Protein AF-A0A842W6W2-F1 (afdb_monomer_lite)

Radius of gyration: 17.32 Å; chains: 1; bounding box: 42×36×48 Å

Sequence (160 aa):
MKKSTEKKIIKWIIISSFIFFFSWGLYTILTKNYEIIFDKFFTAALILTVLFLYKKINLNIPITIFSLFTLTLHHLKLYGNFYFGIPFDRIMHFTAGFTLVLIFYQFLYHSERKKNPSKWKISFLSILIAAGAASMIEIVEFAGYSFLGHGEGILFYGTG

pLDDT: mean 88.52, std 12.58, range [44.44, 98.12]

Foldseek 3Di:
DVLVVQVVVLLVLLVVLLCVLVVVLVVCVVVVVVLCNLVSVVVSVVSVVCSVCCVLLVDGPVLSVLVVVLSVLLVVPQAPDDDPNHGSVVVSLVSQLVSQLVSQLSNVCVVCVVVVDDSVVSSVVSSVVSVVVSVVVVVQQVVQCVVVVDQQGPRSSGHD

Secondary structure (DSSP, 8-state):
-HHHHHHHHHHHHHHHHHHHHHHHHHHHHHTT-GGGHHHHHHHHHHHHHHHHHHHHHT--HHHHHHHHHHHHHHHT--TT-EETTEEHHHHHHHHHHHHHHHHHHHHHHHHTGGG---HHHHHHHHHHHHHHHHHHHHHHHHHHHHHH-STTTTTT----

Structure (mmCIF, N/CA/C/O backbone):
data_AF-A0A842W6W2-F1
#
_entry.id   AF-A0A842W6W2-F1
#
loop_
_atom_site.group_PDB
_atom_site.id
_atom_site.type_symbol
_atom_site.label_atom_id
_atom_site.label_alt_id
_atom_site.label_comp_id
_atom_site.label_asym_id
_atom_site.label_entity_id
_atom_site.label_seq_id
_atom_site.pdbx_PDB_ins_code
_atom_site.Cartn_x
_atom_site.Cartn_y
_atom_site.Cartn_z
_atom_site.occupancy
_atom_site.B_iso_or_equiv
_atom_site.auth_seq_id
_atom_site.auth_comp_id
_atom_site.auth_asym_id
_atom_site.auth_atom_id
_atom_site.pdbx_PDB_model_num
ATOM 1 N N . MET A 1 1 ? -16.086 15.837 18.224 1.00 55.91 1 MET A N 1
ATOM 2 C CA . MET A 1 1 ? -15.532 16.679 17.134 1.00 55.91 1 MET A CA 1
ATOM 3 C C . MET A 1 1 ? -14.276 16.115 16.461 1.00 55.91 1 MET A C 1
ATOM 5 O O . MET A 1 1 ? -14.309 15.986 15.250 1.00 55.91 1 MET A O 1
ATOM 9 N N . LYS A 1 2 ? -13.204 15.707 17.167 1.00 68.31 2 LYS A N 1
ATOM 10 C CA . LYS A 1 2 ? -11.918 15.308 16.532 1.00 68.31 2 LYS A CA 1
ATOM 11 C C . LYS A 1 2 ? -12.008 14.226 15.428 1.00 68.31 2 LYS A C 1
ATOM 13 O O . LYS A 1 2 ? -11.388 14.374 14.382 1.00 68.31 2 LYS A O 1
ATOM 18 N N . LYS A 1 3 ? -12.839 13.189 15.608 1.00 77.88 3 LYS A N 1
ATOM 19 C CA . LYS A 1 3 ? -12.967 12.078 14.638 1.00 77.88 3 LYS A CA 1
ATOM 20 C C . LYS A 1 3 ? -13.560 12.473 13.281 1.00 77.88 3 LYS A C 1
ATOM 22 O O . LYS A 1 3 ? -13.212 11.856 12.279 1.00 77.88 3 LYS A O 1
ATOM 27 N N . SER A 1 4 ? -14.469 13.451 13.222 1.00 86.00 4 SER A N 1
ATOM 28 C CA . SER A 1 4 ? -15.069 13.848 11.938 1.00 86.00 4 SER A CA 1
ATOM 29 C C . SER A 1 4 ? -14.079 14.646 11.093 1.00 86.00 4 SER A C 1
ATOM 31 O O . SER A 1 4 ? -13.994 14.417 9.889 1.00 86.00 4 SER A O 1
ATOM 33 N N . THR A 1 5 ? -13.289 15.519 11.724 1.00 92.62 5 THR A N 1
ATOM 34 C CA . THR A 1 5 ? -12.191 16.246 11.077 1.00 92.62 5 THR A CA 1
ATOM 35 C C . THR A 1 5 ? -11.123 15.285 10.564 1.00 92.62 5 THR A C 1
ATOM 37 O O . THR A 1 5 ? -10.750 15.367 9.399 1.00 92.62 5 THR A O 1
ATOM 40 N N . GLU A 1 6 ? -10.707 14.310 11.376 1.00 93.19 6 GLU A N 1
ATOM 41 C CA . GLU A 1 6 ? -9.718 13.302 10.976 1.00 93.19 6 GLU A CA 1
ATOM 42 C C . GLU A 1 6 ? -10.161 12.516 9.732 1.00 93.19 6 GLU A C 1
ATOM 44 O O . GLU A 1 6 ? -9.420 12.420 8.755 1.00 93.19 6 GLU A O 1
ATOM 49 N N . LYS A 1 7 ? -11.410 12.027 9.701 1.00 93.94 7 LYS A N 1
ATOM 50 C CA . LYS A 1 7 ? -11.929 11.302 8.527 1.00 93.94 7 LYS A CA 1
ATOM 51 C C . LYS A 1 7 ? -12.020 12.174 7.274 1.00 93.94 7 LYS A C 1
ATOM 53 O O . LYS A 1 7 ? -11.893 11.641 6.173 1.00 93.94 7 LYS A O 1
ATOM 58 N N . LYS A 1 8 ? -12.256 13.484 7.418 1.00 95.69 8 LYS A N 1
ATOM 59 C CA . LYS A 1 8 ? -12.212 14.427 6.289 1.00 95.69 8 LYS A CA 1
ATOM 60 C C . LYS A 1 8 ? -10.785 14.587 5.769 1.00 95.69 8 LYS A C 1
ATOM 62 O O . LYS A 1 8 ? -10.599 14.507 4.562 1.00 95.69 8 LYS A O 1
ATOM 67 N N . ILE A 1 9 ? -9.804 14.749 6.658 1.00 96.50 9 ILE A N 1
ATOM 68 C CA . ILE A 1 9 ? -8.383 14.853 6.292 1.00 96.50 9 ILE A CA 1
ATOM 69 C C . ILE A 1 9 ? -7.937 13.597 5.539 1.00 96.50 9 ILE A C 1
ATOM 71 O O . ILE A 1 9 ? -7.431 13.708 4.432 1.00 96.50 9 ILE A O 1
ATOM 75 N N . ILE A 1 10 ? -8.209 12.406 6.080 1.00 96.62 10 ILE A N 1
ATOM 76 C CA . ILE A 1 10 ? -7.862 11.131 5.430 1.00 96.62 10 ILE A CA 1
ATOM 77 C C . ILE A 1 10 ? -8.508 11.022 4.047 1.00 96.62 10 ILE A C 1
ATOM 79 O O . ILE A 1 10 ? -7.840 10.658 3.086 1.00 96.62 10 ILE A O 1
ATOM 83 N N . LYS A 1 11 ? -9.794 11.379 3.923 1.00 97.06 11 LYS A N 1
ATOM 84 C CA . LYS A 1 11 ? -10.487 11.380 2.628 1.00 97.06 11 LYS A CA 1
ATOM 85 C C . LYS A 1 11 ? -9.782 12.296 1.623 1.00 97.06 11 LYS A C 1
ATOM 87 O O . LYS A 1 11 ? -9.587 11.889 0.484 1.00 97.06 11 LYS A O 1
ATOM 92 N N . TRP A 1 12 ? -9.412 13.507 2.036 1.00 97.88 12 TRP A N 1
ATOM 93 C CA . TRP A 1 12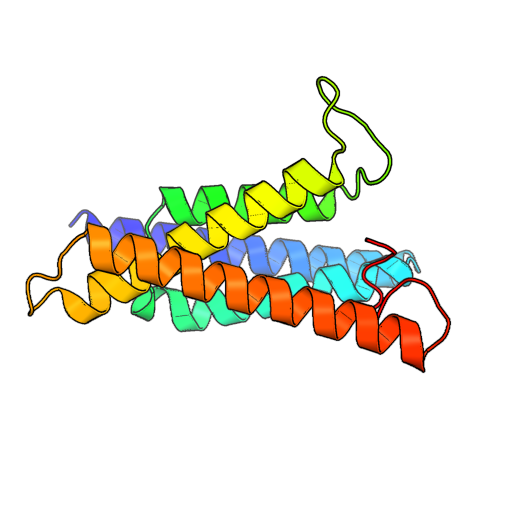 ? -8.700 14.448 1.173 1.00 97.88 12 TRP A CA 1
ATOM 94 C C . TRP A 1 12 ? -7.319 13.944 0.780 1.00 97.88 12 TRP A C 1
ATOM 96 O O . TRP A 1 12 ? -6.985 14.023 -0.392 1.00 97.88 12 TRP A O 1
ATOM 106 N N . ILE A 1 13 ? -6.566 13.358 1.713 1.00 97.62 13 ILE A N 1
ATOM 107 C CA . ILE A 1 13 ? -5.275 12.731 1.419 1.00 97.62 13 ILE A CA 1
ATOM 108 C C . ILE A 1 13 ? -5.441 11.659 0.332 1.00 97.62 13 ILE A C 1
ATOM 110 O O . ILE A 1 13 ? -4.768 11.725 -0.689 1.00 97.62 13 ILE A O 1
ATOM 114 N N . ILE A 1 14 ? -6.390 10.731 0.500 1.00 97.31 14 ILE A N 1
ATOM 115 C CA . ILE A 1 14 ? -6.644 9.656 -0.472 1.00 97.31 14 ILE A CA 1
ATOM 116 C C . ILE A 1 14 ? -7.046 10.227 -1.843 1.00 97.31 14 ILE A C 1
ATOM 118 O O . ILE A 1 14 ? -6.530 9.778 -2.862 1.00 97.31 14 ILE A O 1
ATOM 122 N N . ILE A 1 15 ? -7.939 11.224 -1.883 1.00 98.12 15 ILE A N 1
ATOM 123 C CA . ILE A 1 15 ? -8.372 11.865 -3.138 1.00 98.12 15 ILE A CA 1
ATOM 124 C C . ILE A 1 15 ? -7.200 12.560 -3.831 1.00 98.12 15 ILE A C 1
ATOM 126 O O . ILE A 1 15 ? -7.007 12.368 -5.029 1.00 98.12 15 ILE A O 1
ATOM 130 N N . SER A 1 16 ? -6.405 13.338 -3.097 1.00 98.12 16 SER A N 1
ATOM 131 C CA . SER A 1 16 ? -5.244 14.030 -3.655 1.00 98.12 16 SER A CA 1
ATOM 132 C C . SER A 1 16 ? -4.215 13.042 -4.201 1.00 98.12 16 SER A C 1
ATOM 134 O O . SER A 1 16 ? -3.706 13.240 -5.300 1.00 98.12 16 SER A O 1
ATOM 136 N N . SER A 1 17 ? -3.954 11.943 -3.487 1.00 97.50 17 SER A N 1
ATOM 137 C CA . SER A 1 17 ? -3.062 10.882 -3.959 1.00 97.50 17 SER A CA 1
ATOM 138 C C . SER A 1 17 ? -3.605 10.177 -5.202 1.00 97.50 17 SER A C 1
ATOM 140 O O . SER A 1 17 ? -2.841 9.922 -6.127 1.00 97.50 17 SER A O 1
ATOM 142 N N . PHE A 1 18 ? -4.914 9.913 -5.269 1.00 97.94 18 PHE A N 1
ATOM 143 C CA . PHE A 1 18 ? -5.544 9.353 -6.466 1.00 97.94 18 PHE A CA 1
ATOM 144 C C . PHE A 1 18 ? -5.351 10.272 -7.673 1.00 97.94 18 PHE A C 1
ATOM 146 O O . PHE A 1 18 ? -4.866 9.825 -8.708 1.00 97.94 18 PHE A O 1
ATOM 153 N N . ILE A 1 19 ? -5.678 11.561 -7.526 1.00 98.12 19 ILE A N 1
ATOM 154 C CA . ILE A 1 19 ? -5.521 12.555 -8.596 1.00 98.12 19 ILE A CA 1
ATOM 155 C C . ILE A 1 19 ? -4.059 12.625 -9.041 1.00 98.12 19 ILE A C 1
ATOM 157 O O . ILE A 1 19 ? -3.797 12.632 -10.242 1.00 98.12 19 ILE A O 1
ATOM 161 N N . PHE A 1 20 ? -3.114 12.633 -8.098 1.00 97.38 20 PHE A N 1
ATOM 162 C CA . PHE A 1 20 ? -1.684 12.638 -8.393 1.00 97.38 20 PHE A CA 1
ATOM 163 C C . PHE A 1 20 ? -1.258 11.424 -9.232 1.00 97.38 20 PHE A C 1
ATOM 165 O O . PHE A 1 20 ? -0.727 11.608 -10.324 1.00 97.38 20 PHE A O 1
ATOM 172 N N . PHE A 1 21 ? -1.527 10.195 -8.776 1.00 96.56 21 PHE A N 1
ATOM 173 C CA . PHE A 1 21 ? -1.110 8.986 -9.498 1.00 96.56 21 PHE A CA 1
ATOM 174 C C . PHE A 1 21 ? -1.833 8.807 -10.831 1.00 96.56 21 PHE A C 1
ATOM 176 O O . PHE A 1 21 ? -1.213 8.392 -11.806 1.00 96.56 21 PHE A O 1
ATOM 183 N N . PHE A 1 22 ? -3.111 9.180 -10.905 1.00 97.12 22 PHE A N 1
ATOM 184 C CA . PHE A 1 22 ? -3.865 9.158 -12.154 1.00 97.12 22 PHE A CA 1
ATOM 185 C C . PHE A 1 22 ? -3.300 10.159 -13.171 1.00 97.12 22 PHE A C 1
ATOM 187 O O . PHE A 1 22 ? -3.061 9.808 -14.323 1.00 97.12 22 PHE A O 1
ATOM 194 N N . SER A 1 23 ? -3.013 11.390 -12.736 1.00 97.19 23 SER A N 1
ATOM 195 C CA . SER A 1 23 ? -2.412 12.423 -13.593 1.00 97.19 23 SER A CA 1
ATOM 196 C C . SER A 1 23 ? -0.999 12.037 -14.026 1.00 97.19 23 SER A C 1
ATOM 198 O O . SER A 1 23 ? -0.624 12.261 -15.173 1.00 97.19 23 SER A O 1
ATOM 200 N N . TRP A 1 24 ? -0.226 11.409 -13.135 1.00 95.44 24 TRP A N 1
ATOM 201 C CA . TRP A 1 24 ? 1.091 10.877 -13.468 1.00 95.44 24 TRP A CA 1
ATOM 202 C C . TRP A 1 24 ? 0.995 9.745 -14.500 1.00 95.44 24 TRP A C 1
ATOM 204 O O . TRP A 1 24 ? 1.756 9.751 -15.461 1.00 95.44 24 TRP A O 1
ATOM 214 N N . GLY A 1 25 ? 0.018 8.842 -14.373 1.00 94.44 25 GLY A N 1
ATOM 215 C CA . GLY A 1 25 ? -0.270 7.813 -15.378 1.00 94.44 25 GLY A CA 1
ATOM 216 C C . GLY A 1 25 ? -0.657 8.390 -16.747 1.00 94.44 25 GLY A C 1
ATOM 217 O O . GLY A 1 25 ? -0.202 7.907 -17.782 1.00 94.44 25 GLY A O 1
ATOM 218 N N . LEU A 1 26 ? -1.446 9.471 -16.778 1.00 95.81 26 LEU A N 1
ATOM 219 C CA . LEU A 1 26 ? -1.740 10.190 -18.025 1.00 95.81 26 LEU A CA 1
ATOM 220 C C . LEU A 1 26 ? -0.479 10.825 -18.623 1.00 95.81 26 LEU A C 1
ATOM 222 O O . LEU A 1 26 ? -0.245 10.726 -19.825 1.00 95.81 26 LEU A O 1
ATOM 226 N N . TYR A 1 27 ? 0.358 11.444 -17.790 1.00 95.44 27 TYR A N 1
ATOM 227 C CA . TYR A 1 27 ? 1.621 12.027 -18.231 1.00 95.44 27 TYR A CA 1
ATOM 228 C C . TYR A 1 27 ? 2.571 10.976 -18.824 1.00 95.44 27 TYR A C 1
ATOM 230 O O . TYR A 1 27 ? 3.203 11.243 -19.844 1.00 95.44 27 TYR A O 1
ATOM 238 N N . THR A 1 28 ? 2.642 9.768 -18.254 1.00 93.19 28 THR A N 1
ATOM 239 C CA . THR A 1 28 ? 3.498 8.691 -18.781 1.00 93.19 28 THR A CA 1
ATOM 240 C C . THR A 1 28 ? 3.021 8.139 -20.124 1.00 93.19 28 THR A C 1
ATOM 242 O O . THR A 1 28 ? 3.855 7.757 -20.945 1.00 93.19 28 THR A O 1
ATOM 245 N N . ILE A 1 29 ? 1.710 8.171 -20.404 1.00 92.50 29 ILE A N 1
ATOM 246 C CA . ILE A 1 29 ? 1.178 7.907 -21.754 1.00 92.50 29 ILE A CA 1
ATOM 247 C C . ILE A 1 29 ? 1.705 8.955 -22.743 1.00 92.50 29 ILE A C 1
ATOM 249 O O . ILE A 1 29 ? 2.196 8.604 -23.815 1.00 92.50 29 ILE A O 1
ATOM 253 N N . LEU A 1 30 ? 1.639 10.242 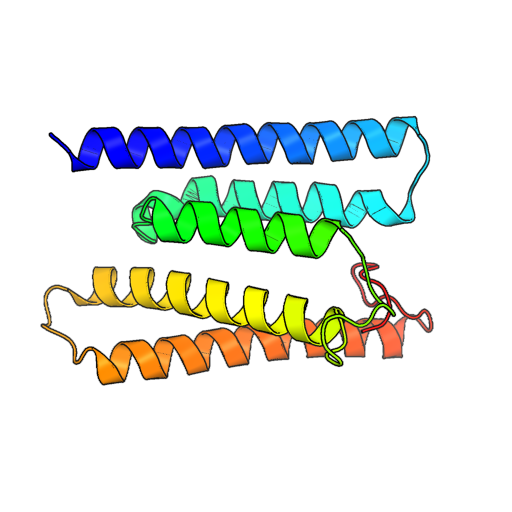-22.382 1.00 93.69 30 LEU A N 1
ATOM 254 C CA . LEU A 1 30 ? 2.078 11.339 -23.254 1.00 93.69 30 LEU A CA 1
ATOM 255 C C . LEU A 1 30 ? 3.581 11.278 -23.561 1.00 93.69 30 LEU A C 1
ATOM 257 O O . LEU A 1 30 ? 3.995 11.614 -24.669 1.00 93.69 30 LEU A O 1
ATOM 261 N N . THR A 1 31 ? 4.392 10.817 -22.608 1.00 93.56 31 THR A N 1
ATOM 262 C CA . THR A 1 31 ? 5.842 10.646 -22.783 1.00 93.56 31 THR A CA 1
ATOM 263 C C . THR A 1 31 ? 6.241 9.293 -23.378 1.00 93.56 31 THR A C 1
ATOM 265 O O . THR A 1 31 ? 7.433 9.048 -23.554 1.00 93.56 31 THR A O 1
ATOM 268 N N . LYS A 1 32 ? 5.273 8.434 -23.740 1.00 89.75 32 LYS A N 1
ATOM 269 C CA . LYS A 1 32 ? 5.487 7.099 -24.333 1.00 89.75 32 LYS A CA 1
ATOM 270 C C . LYS A 1 32 ? 6.357 6.164 -23.480 1.00 89.75 32 LYS A C 1
ATOM 272 O O . LYS A 1 32 ? 7.018 5.277 -24.015 1.00 89.75 32 LYS A O 1
ATOM 277 N N . ASN A 1 33 ? 6.358 6.342 -22.160 1.00 84.31 33 ASN A N 1
ATOM 278 C CA . ASN A 1 33 ? 7.074 5.456 -21.245 1.00 84.31 33 ASN A CA 1
ATOM 279 C C . ASN A 1 33 ? 6.151 4.312 -20.803 1.00 84.31 33 ASN A C 1
ATOM 281 O O . ASN A 1 33 ? 5.549 4.367 -19.731 1.00 84.31 33 ASN A O 1
ATOM 285 N N . TYR A 1 34 ? 5.985 3.315 -21.677 1.00 78.31 34 TYR A N 1
ATOM 286 C CA . TYR A 1 34 ? 4.972 2.268 -21.517 1.00 78.31 34 TYR A CA 1
ATOM 287 C C . TYR A 1 34 ? 5.227 1.319 -20.341 1.00 78.31 34 TYR A C 1
ATOM 289 O O . TYR A 1 34 ? 4.265 0.861 -19.728 1.00 78.31 34 TYR A O 1
ATOM 297 N N . GLU A 1 35 ? 6.491 1.110 -19.968 1.00 76.56 35 GLU A N 1
ATOM 298 C CA . GLU A 1 35 ? 6.910 0.211 -18.879 1.00 76.56 35 GLU A CA 1
ATOM 299 C C . GLU A 1 35 ? 6.342 0.619 -17.512 1.00 76.56 35 GLU A C 1
ATOM 301 O O . GLU 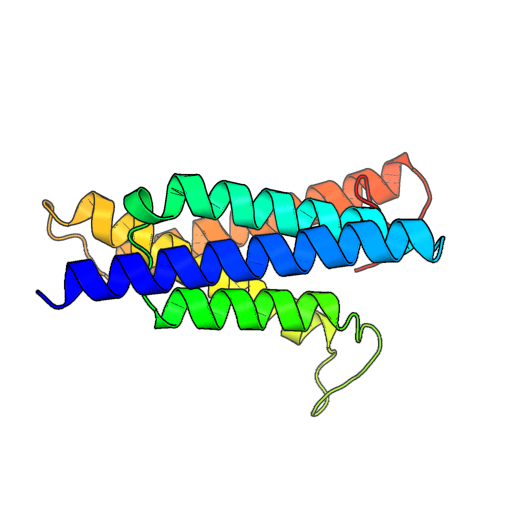A 1 35 ? 6.111 -0.214 -16.645 1.00 76.56 35 GLU A O 1
ATOM 306 N N . ILE A 1 36 ? 6.086 1.912 -17.295 1.00 82.88 36 ILE A N 1
ATOM 307 C CA . ILE A 1 36 ? 5.616 2.424 -15.998 1.00 82.88 36 ILE A CA 1
ATOM 308 C C . ILE A 1 36 ? 4.133 2.786 -15.983 1.00 82.88 36 ILE A C 1
ATOM 310 O O . ILE A 1 36 ? 3.621 3.170 -14.931 1.00 82.88 36 ILE A O 1
ATOM 314 N N . ILE A 1 37 ? 3.436 2.705 -17.120 1.00 85.50 37 ILE A N 1
ATOM 315 C CA . ILE A 1 37 ? 2.015 3.075 -17.210 1.00 85.50 37 ILE A CA 1
ATOM 316 C C . ILE A 1 37 ? 1.182 2.166 -16.313 1.00 85.50 37 ILE A C 1
ATOM 318 O O . ILE A 1 37 ? 0.351 2.666 -15.547 1.00 85.50 37 ILE A O 1
ATOM 322 N N . PHE A 1 38 ? 1.430 0.855 -16.385 1.00 84.75 38 PHE A N 1
ATOM 323 C CA . PHE A 1 38 ? 0.675 -0.130 -15.623 1.00 84.75 38 PHE A CA 1
ATOM 324 C C . PHE A 1 38 ? 0.762 0.151 -14.118 1.00 84.75 38 PHE A C 1
ATOM 326 O O . PHE A 1 38 ? -0.271 0.353 -13.482 1.00 84.75 38 PHE A O 1
ATOM 333 N N . ASP A 1 39 ? 1.974 0.321 -13.584 1.00 86.50 39 ASP A N 1
ATOM 334 C CA . ASP A 1 39 ? 2.208 0.642 -12.171 1.00 86.50 39 ASP A CA 1
ATOM 335 C C . ASP A 1 39 ? 1.419 1.858 -11.687 1.00 86.50 39 ASP A C 1
ATOM 337 O O . ASP A 1 39 ? 0.862 1.862 -10.590 1.00 86.50 39 ASP A O 1
ATOM 341 N N . LYS A 1 40 ? 1.385 2.936 -12.480 1.00 91.88 40 LYS A N 1
ATOM 342 C CA . LYS A 1 40 ? 0.753 4.195 -12.057 1.00 91.88 40 LYS A CA 1
ATOM 343 C C . LYS A 1 40 ? -0.765 4.058 -12.012 1.00 91.88 40 LYS A C 1
ATOM 345 O O . LYS A 1 40 ? -1.386 4.493 -11.038 1.00 91.88 40 LYS A O 1
ATOM 350 N N . PHE A 1 41 ? -1.363 3.419 -13.018 1.00 92.44 41 PHE A N 1
ATOM 351 C CA . PHE A 1 41 ? -2.805 3.171 -13.028 1.00 92.44 41 PHE A CA 1
ATOM 352 C C . PHE A 1 41 ? -3.223 2.103 -12.020 1.00 92.44 41 PHE A C 1
ATOM 354 O O . PHE A 1 41 ? -4.269 2.259 -11.388 1.00 92.44 41 PHE A O 1
ATOM 361 N N . PHE A 1 42 ? -2.403 1.076 -11.802 1.00 90.81 42 PHE A N 1
ATOM 362 C CA . PHE A 1 42 ? -2.645 0.086 -10.761 1.00 90.81 42 PHE A CA 1
ATOM 363 C C . PHE A 1 42 ? -2.630 0.731 -9.371 1.00 90.81 42 PHE A C 1
ATOM 365 O O . PHE A 1 42 ? -3.584 0.566 -8.609 1.00 90.81 42 PHE A O 1
ATOM 372 N N . THR A 1 43 ? -1.627 1.560 -9.064 1.00 94.06 43 THR A N 1
ATOM 373 C CA . THR A 1 43 ? -1.595 2.326 -7.809 1.00 94.06 43 THR A CA 1
ATOM 374 C C . THR A 1 43 ? -2.807 3.248 -7.680 1.00 94.06 43 THR A C 1
ATOM 376 O O . THR A 1 43 ? -3.425 3.300 -6.615 1.00 94.06 43 THR A O 1
ATOM 379 N N . ALA A 1 44 ? -3.215 3.938 -8.750 1.00 95.88 44 ALA A N 1
ATOM 380 C CA . ALA A 1 44 ? -4.429 4.755 -8.732 1.00 95.88 44 ALA A CA 1
ATOM 381 C C . ALA A 1 44 ? -5.688 3.912 -8.435 1.00 95.88 44 ALA A C 1
ATOM 383 O O . ALA A 1 44 ? -6.512 4.310 -7.608 1.00 95.88 44 ALA A O 1
ATOM 384 N N . ALA A 1 45 ? -5.824 2.728 -9.036 1.00 95.44 45 ALA A N 1
ATOM 385 C CA . ALA A 1 45 ? -6.927 1.802 -8.777 1.00 95.44 45 ALA A CA 1
ATOM 386 C C . ALA A 1 45 ? -6.918 1.262 -7.334 1.00 95.44 45 ALA A C 1
ATOM 388 O O . ALA A 1 45 ? -7.971 1.158 -6.693 1.00 95.44 45 ALA A O 1
ATOM 389 N N . LEU A 1 46 ? -5.737 0.984 -6.777 1.00 93.56 46 LEU A N 1
ATOM 390 C CA . LEU A 1 46 ? -5.573 0.577 -5.382 1.00 93.56 46 LEU A CA 1
ATOM 391 C C . LEU A 1 46 ? -5.985 1.703 -4.424 1.00 93.56 46 LEU A C 1
ATOM 393 O O . LEU A 1 46 ? -6.764 1.473 -3.497 1.00 93.56 46 LEU A O 1
ATOM 397 N N . ILE A 1 47 ? -5.556 2.942 -4.680 1.00 96.44 47 ILE A N 1
ATOM 398 C CA . ILE A 1 47 ? -5.965 4.116 -3.894 1.00 96.44 47 ILE A CA 1
ATOM 399 C C . ILE A 1 47 ? -7.479 4.337 -3.991 1.00 96.44 47 ILE A C 1
ATOM 401 O O . ILE A 1 47 ? -8.127 4.621 -2.981 1.00 96.44 47 ILE A O 1
ATOM 405 N N . LEU A 1 48 ? -8.069 4.161 -5.176 1.00 96.56 48 LEU A N 1
ATOM 406 C CA . LEU A 1 48 ? -9.515 4.245 -5.371 1.00 96.56 48 LEU A CA 1
ATOM 407 C C . LEU A 1 48 ? -10.256 3.168 -4.562 1.00 96.56 48 LEU A C 1
ATOM 409 O O . LEU A 1 48 ? -11.257 3.457 -3.906 1.00 96.56 48 LEU A O 1
ATOM 413 N N . THR A 1 49 ? -9.729 1.944 -4.520 1.00 95.44 49 THR A N 1
ATOM 414 C CA . THR A 1 49 ? -10.261 0.867 -3.672 1.00 95.44 49 THR A CA 1
ATOM 415 C C . THR A 1 49 ? -10.214 1.261 -2.193 1.00 95.44 49 THR A C 1
ATOM 417 O O . THR A 1 49 ? -11.210 1.135 -1.472 1.00 95.44 49 THR A O 1
ATOM 420 N N . VAL A 1 50 ? -9.100 1.842 -1.737 1.00 94.50 50 VAL A N 1
ATOM 421 C CA . VAL A 1 50 ? -8.978 2.382 -0.375 1.00 94.50 50 VAL A CA 1
ATOM 422 C C . VAL A 1 50 ? -9.982 3.516 -0.133 1.00 94.50 50 VAL A C 1
ATOM 424 O O . VAL A 1 50 ? -10.581 3.559 0.940 1.00 94.50 50 VAL A O 1
ATOM 427 N N . LEU A 1 51 ? -10.265 4.384 -1.109 1.00 96.00 51 LEU A N 1
ATOM 428 C CA . LEU A 1 51 ? -11.277 5.445 -0.989 1.00 96.00 51 LEU A CA 1
ATOM 429 C C . LEU A 1 51 ? -12.689 4.901 -0.728 1.00 96.00 51 LEU A C 1
ATOM 431 O O . LEU A 1 51 ? -13.471 5.537 -0.019 1.00 96.00 51 LEU A O 1
ATOM 435 N N . PHE A 1 52 ? -13.026 3.723 -1.249 1.00 96.31 52 PHE A N 1
ATOM 436 C CA . PHE A 1 52 ? -14.309 3.077 -0.958 1.00 96.31 52 PHE A CA 1
ATOM 437 C C . PHE A 1 52 ? -14.305 2.328 0.381 1.00 96.31 52 PHE A C 1
ATOM 439 O O . PHE A 1 52 ? -15.342 2.225 1.045 1.00 96.31 52 PHE A O 1
ATOM 446 N N . LEU A 1 53 ? -13.141 1.852 0.829 1.00 94.31 53 LEU A N 1
ATOM 447 C CA . LEU A 1 53 ? -13.011 1.016 2.023 1.00 94.31 53 LEU A CA 1
ATOM 448 C C . LEU A 1 53 ? -12.541 1.759 3.284 1.00 94.31 53 LEU A C 1
ATOM 450 O O . LEU A 1 53 ? -12.716 1.232 4.383 1.00 94.31 53 LEU A O 1
ATOM 454 N N . TYR A 1 54 ? -12.028 2.993 3.198 1.00 93.81 54 TYR A N 1
ATOM 455 C CA . TYR A 1 54 ? -11.376 3.688 4.325 1.00 93.81 54 TYR A CA 1
ATOM 456 C C . TYR A 1 54 ? -12.270 3.832 5.564 1.00 93.81 54 TYR A C 1
ATOM 458 O O . TYR A 1 54 ? -11.791 3.803 6.702 1.00 93.81 54 TYR A O 1
ATOM 466 N N . LYS A 1 55 ? -13.593 3.961 5.373 1.00 90.81 55 LYS A N 1
ATOM 467 C CA . LYS A 1 55 ? -14.555 4.007 6.484 1.00 90.81 55 LYS A CA 1
ATOM 468 C C . LYS A 1 55 ? -14.671 2.662 7.199 1.00 90.81 55 LYS A C 1
ATOM 470 O O . LYS A 1 55 ? -14.754 2.688 8.425 1.00 90.81 55 LYS A O 1
ATOM 475 N N . LYS A 1 56 ? -14.659 1.548 6.452 1.00 90.88 56 LYS A N 1
ATOM 476 C CA . LYS A 1 56 ? -14.728 0.168 6.967 1.00 90.88 56 LYS A CA 1
ATOM 477 C C . LYS A 1 56 ? -13.419 -0.238 7.647 1.00 90.88 56 LYS A C 1
ATOM 479 O O . LYS A 1 56 ? -13.452 -0.762 8.750 1.00 90.88 56 LYS A O 1
ATOM 484 N N . ILE A 1 57 ? -12.282 0.090 7.028 1.00 91.44 57 ILE A N 1
ATOM 485 C CA . ILE A 1 57 ? -10.936 -0.121 7.592 1.00 91.44 57 ILE A CA 1
ATOM 486 C C . ILE A 1 57 ? -10.735 0.725 8.856 1.00 91.44 57 ILE A C 1
ATOM 488 O O . ILE A 1 57 ? -9.982 0.359 9.751 1.00 91.44 57 ILE A O 1
ATOM 492 N N . ASN A 1 58 ? -11.446 1.854 8.951 1.00 92.69 58 ASN A N 1
ATOM 493 C CA . ASN A 1 58 ? -11.287 2.835 10.013 1.00 92.69 58 ASN A CA 1
ATOM 494 C C . ASN A 1 58 ? -9.837 3.344 10.101 1.00 92.69 58 ASN A C 1
ATOM 496 O O . ASN A 1 58 ? -9.274 3.438 11.193 1.00 92.69 58 ASN A O 1
ATOM 500 N N . LEU A 1 59 ? -9.257 3.673 8.940 1.00 92.62 59 LEU A N 1
ATOM 501 C CA . LEU A 1 59 ? -7.914 4.246 8.830 1.00 92.62 59 LEU A CA 1
ATOM 502 C C . LEU A 1 59 ? -7.767 5.488 9.717 1.00 92.62 59 LEU A C 1
ATOM 504 O O . LEU A 1 59 ? -8.719 6.254 9.897 1.00 92.62 59 LEU A O 1
ATOM 508 N N . ASN A 1 60 ? -6.563 5.666 10.255 1.00 93.88 60 ASN A N 1
ATOM 509 C CA . ASN A 1 60 ? -6.137 6.857 10.985 1.00 93.88 60 ASN A CA 1
ATOM 510 C C . ASN A 1 60 ? -5.067 7.610 10.173 1.00 93.88 60 ASN A C 1
ATOM 512 O O . ASN A 1 60 ? -4.537 7.084 9.186 1.00 93.88 60 ASN A O 1
ATOM 516 N N . ILE A 1 61 ? -4.761 8.847 10.568 1.00 95.69 61 ILE A N 1
ATOM 517 C CA . ILE A 1 61 ? -3.774 9.675 9.854 1.00 95.69 61 ILE A CA 1
ATOM 518 C C . ILE A 1 61 ? -2.386 9.003 9.787 1.00 95.69 61 ILE A C 1
ATOM 520 O O . ILE A 1 61 ? -1.859 8.920 8.679 1.00 95.69 61 ILE A O 1
ATOM 524 N N . PRO A 1 62 ? -1.805 8.470 10.885 1.00 96.50 62 PRO A N 1
ATOM 525 C CA . PRO A 1 62 ? -0.484 7.838 10.837 1.00 96.50 62 PRO A CA 1
ATOM 526 C C . PRO A 1 62 ? -0.374 6.690 9.829 1.00 96.50 62 PRO A C 1
ATOM 528 O O . PRO A 1 62 ? 0.547 6.684 9.020 1.00 96.50 62 PRO A O 1
ATOM 531 N N . ILE A 1 63 ? -1.337 5.760 9.821 1.00 96.25 63 ILE A N 1
ATOM 532 C CA . ILE A 1 63 ? -1.345 4.632 8.877 1.00 96.25 63 ILE A CA 1
ATOM 533 C C . ILE A 1 63 ? -1.504 5.145 7.446 1.00 96.25 63 ILE A C 1
ATOM 535 O O . ILE A 1 63 ? -0.851 4.639 6.540 1.00 96.25 63 ILE A O 1
ATOM 539 N N . THR A 1 64 ? -2.332 6.172 7.234 1.00 96.56 64 THR A N 1
ATOM 540 C CA . THR A 1 64 ? -2.529 6.767 5.903 1.00 96.56 64 THR A CA 1
ATOM 541 C C . THR A 1 64 ? -1.232 7.390 5.379 1.00 96.56 64 THR A C 1
ATOM 543 O O . THR A 1 64 ? -0.842 7.118 4.249 1.00 96.56 64 THR A O 1
ATOM 546 N N . ILE A 1 65 ? -0.533 8.179 6.203 1.00 97.00 65 ILE A N 1
ATOM 547 C CA . ILE A 1 65 ? 0.755 8.791 5.838 1.00 97.00 65 ILE A CA 1
ATOM 548 C C . ILE A 1 65 ? 1.806 7.711 5.577 1.00 97.00 65 ILE A C 1
ATOM 550 O O . ILE A 1 65 ? 2.505 7.773 4.572 1.00 97.00 65 ILE A O 1
ATOM 554 N N . PHE A 1 66 ? 1.890 6.702 6.445 1.00 97.38 66 PHE A N 1
ATOM 555 C CA . PHE A 1 66 ? 2.850 5.614 6.284 1.00 97.38 66 PHE A CA 1
ATOM 556 C C . PHE A 1 66 ? 2.576 4.795 5.012 1.00 97.38 66 PHE A C 1
ATOM 558 O O . PHE A 1 66 ? 3.502 4.476 4.276 1.00 97.38 66 PHE A O 1
ATOM 565 N N . SER A 1 67 ? 1.303 4.566 4.674 1.00 96.69 67 SER A N 1
ATOM 566 C CA . SER A 1 67 ? 0.915 3.913 3.415 1.00 96.69 67 SER A CA 1
ATOM 567 C C . SER A 1 67 ? 1.348 4.725 2.190 1.00 96.69 67 SER A C 1
ATOM 569 O O . SER A 1 67 ? 1.854 4.163 1.224 1.00 96.69 67 SER A O 1
ATOM 571 N N . LEU A 1 68 ? 1.195 6.054 2.228 1.00 96.19 68 LEU A N 1
ATOM 572 C CA . LEU A 1 68 ? 1.677 6.929 1.154 1.00 96.19 68 LEU A CA 1
ATOM 573 C C . LEU A 1 68 ? 3.199 6.959 1.050 1.00 96.19 68 LEU A C 1
ATOM 575 O O . LEU A 1 68 ? 3.732 7.030 -0.057 1.00 96.19 68 LEU A O 1
ATOM 579 N N . PHE A 1 69 ? 3.893 6.887 2.182 1.00 96.69 69 PHE A N 1
ATOM 580 C CA . PHE A 1 69 ? 5.343 6.762 2.207 1.00 96.69 69 PHE A CA 1
ATOM 581 C C . PHE A 1 69 ? 5.789 5.453 1.543 1.00 96.69 69 PHE A C 1
ATOM 583 O O . PHE A 1 69 ? 6.632 5.492 0.652 1.00 96.69 69 PHE A O 1
ATOM 590 N N . THR A 1 70 ? 5.166 4.320 1.880 1.00 96.50 70 THR A N 1
ATOM 591 C CA . THR A 1 70 ? 5.410 3.031 1.213 1.00 96.50 70 THR A CA 1
ATOM 592 C C . THR A 1 70 ? 5.161 3.105 -0.295 1.00 96.50 70 THR A C 1
ATOM 594 O O . THR A 1 70 ? 6.010 2.671 -1.067 1.00 96.50 70 THR A O 1
ATOM 597 N N . LEU A 1 71 ? 4.039 3.689 -0.736 1.00 95.12 71 LEU A N 1
ATOM 598 C CA . LEU A 1 71 ? 3.755 3.851 -2.169 1.00 95.12 71 LEU A CA 1
ATOM 599 C C . LEU A 1 71 ? 4.793 4.737 -2.864 1.00 95.12 71 LEU A C 1
ATOM 601 O O . LEU A 1 71 ? 5.214 4.445 -3.980 1.00 95.12 71 LEU A O 1
ATOM 605 N N . THR A 1 72 ? 5.232 5.806 -2.199 1.00 93.88 72 THR A N 1
ATOM 606 C CA . THR A 1 72 ? 6.310 6.661 -2.708 1.00 93.88 72 THR A CA 1
ATOM 607 C C . THR A 1 72 ? 7.596 5.863 -2.871 1.00 93.88 72 THR A C 1
ATOM 609 O O . THR A 1 72 ? 8.170 5.895 -3.954 1.00 93.88 72 THR A O 1
ATOM 612 N N . LEU A 1 73 ? 8.013 5.108 -1.844 1.00 94.56 73 LEU A N 1
ATOM 613 C CA . LEU A 1 73 ? 9.203 4.255 -1.905 1.00 94.56 73 LEU A CA 1
ATOM 614 C C . LEU A 1 73 ? 9.135 3.274 -3.076 1.00 94.56 73 LEU A C 1
ATOM 616 O O . LEU A 1 73 ? 10.074 3.213 -3.863 1.00 94.56 73 LEU A O 1
ATOM 620 N N . HIS A 1 74 ? 8.016 2.566 -3.234 1.00 92.44 74 HIS A N 1
ATOM 621 C CA . HIS A 1 74 ? 7.819 1.631 -4.342 1.00 92.44 74 HIS A CA 1
ATOM 622 C C . HIS A 1 74 ? 8.012 2.311 -5.711 1.00 92.44 74 HIS A C 1
ATOM 624 O O . HIS A 1 74 ? 8.706 1.797 -6.586 1.00 92.44 74 HIS A O 1
ATOM 630 N N . HIS A 1 75 ? 7.485 3.525 -5.887 1.00 91.75 75 HIS A N 1
ATOM 631 C CA . HIS A 1 75 ? 7.614 4.255 -7.147 1.00 91.75 75 HIS A CA 1
ATOM 632 C C . HIS A 1 75 ? 8.961 4.949 -7.376 1.00 91.75 75 HIS A C 1
ATOM 634 O O . HIS A 1 75 ? 9.174 5.443 -8.485 1.00 91.75 75 HIS A O 1
ATOM 640 N N . LEU A 1 76 ? 9.876 4.960 -6.401 1.00 91.25 76 LEU A N 1
ATOM 641 C CA . LEU A 1 76 ? 11.255 5.392 -6.643 1.00 91.25 76 LEU A CA 1
ATOM 642 C C . LEU A 1 76 ? 12.032 4.382 -7.503 1.00 91.25 76 LEU A C 1
ATOM 644 O O . LEU A 1 76 ? 13.021 4.774 -8.115 1.00 91.25 76 LEU A O 1
ATOM 648 N N . LYS A 1 77 ? 11.596 3.111 -7.558 1.00 87.19 77 LYS A N 1
ATOM 649 C CA . LYS A 1 77 ? 12.220 2.027 -8.344 1.00 87.19 77 LYS A CA 1
ATOM 650 C C . LYS A 1 77 ? 13.749 1.952 -8.193 1.00 87.19 77 LYS A C 1
ATOM 652 O O . LYS A 1 77 ? 14.470 1.727 -9.157 1.00 87.19 77 LYS A O 1
ATOM 657 N N . LEU A 1 78 ? 14.263 2.116 -6.973 1.00 91.06 78 LEU A N 1
ATOM 658 C CA . LEU A 1 78 ? 15.706 2.100 -6.680 1.00 91.06 78 LEU A CA 1
ATOM 659 C C . LEU A 1 78 ? 16.270 0.668 -6.588 1.00 91.06 78 LEU A C 1
ATOM 661 O O . LEU A 1 78 ? 17.209 0.422 -5.829 1.00 91.06 78 LEU A O 1
ATOM 665 N N . TYR A 1 79 ? 15.681 -0.278 -7.322 1.00 86.44 79 TYR A N 1
ATOM 666 C CA . TYR A 1 79 ? 16.094 -1.679 -7.350 1.00 86.44 79 TYR A CA 1
ATOM 667 C C . TYR A 1 79 ? 17.555 -1.799 -7.821 1.00 86.44 79 TYR A C 1
ATOM 669 O O . TYR A 1 79 ? 18.024 -1.010 -8.638 1.00 86.44 79 TYR A O 1
ATOM 677 N N . GLY A 1 80 ? 18.304 -2.740 -7.240 1.00 87.62 80 GLY A N 1
ATOM 678 C CA . GLY A 1 80 ? 19.753 -2.888 -7.449 1.00 87.62 80 GLY A CA 1
ATOM 679 C C . GLY A 1 80 ? 20.641 -2.008 -6.553 1.00 87.62 80 GLY A C 1
ATOM 680 O O . GLY A 1 80 ? 21.820 -2.318 -6.382 1.00 87.62 80 GLY A O 1
ATOM 681 N N . ASN A 1 81 ? 20.097 -0.964 -5.915 1.00 94.50 81 ASN A N 1
ATOM 682 C CA . ASN A 1 81 ? 20.854 -0.140 -4.968 1.00 94.50 81 ASN A CA 1
ATOM 683 C C . ASN A 1 81 ? 20.922 -0.765 -3.567 1.00 94.50 81 ASN A C 1
ATOM 685 O O . ASN A 1 81 ? 20.033 -1.509 -3.143 1.00 94.50 81 ASN A O 1
ATOM 689 N N . PHE A 1 82 ? 21.959 -0.392 -2.813 1.00 96.38 82 PHE A N 1
ATOM 690 C CA . PHE A 1 82 ? 22.159 -0.783 -1.417 1.00 96.38 82 PHE A CA 1
ATOM 691 C C . PHE A 1 82 ? 22.189 0.451 -0.516 1.00 96.38 82 PHE A C 1
ATOM 693 O O . PHE A 1 82 ? 22.874 1.429 -0.807 1.00 96.38 82 PHE A O 1
ATOM 700 N N . TYR A 1 83 ? 21.501 0.375 0.621 1.00 94.81 83 TYR A N 1
ATOM 701 C CA . TYR A 1 83 ? 21.477 1.422 1.639 1.00 94.81 83 TYR A CA 1
ATOM 702 C C . TYR A 1 83 ? 21.867 0.815 2.980 1.00 94.81 83 TYR A C 1
ATOM 704 O O . TYR A 1 83 ? 21.225 -0.123 3.448 1.00 94.81 83 TYR A O 1
ATOM 712 N N . PHE A 1 84 ? 22.949 1.314 3.586 1.00 94.56 84 PHE A N 1
ATOM 713 C CA . PHE A 1 84 ? 23.514 0.755 4.824 1.00 94.56 84 PHE A CA 1
ATOM 714 C C . PHE A 1 84 ? 23.778 -0.765 4.745 1.00 94.56 84 PHE A C 1
ATOM 716 O O . PHE A 1 84 ? 23.590 -1.491 5.716 1.00 94.56 84 PHE A O 1
ATOM 723 N N . GLY A 1 85 ? 24.181 -1.258 3.568 1.00 95.31 85 GLY A N 1
ATOM 724 C CA . GLY A 1 85 ? 24.429 -2.684 3.321 1.00 95.31 85 GLY A CA 1
ATOM 725 C C . GLY A 1 85 ? 23.174 -3.536 3.091 1.00 95.31 85 GLY A C 1
ATOM 726 O O . GLY A 1 85 ? 23.296 -4.738 2.871 1.00 95.31 85 GLY A O 1
ATOM 727 N N . ILE A 1 86 ? 21.976 -2.944 3.096 1.00 95.31 86 ILE A N 1
ATOM 728 C CA . ILE A 1 86 ? 20.713 -3.643 2.836 1.00 95.31 86 ILE A CA 1
ATOM 729 C C . ILE A 1 86 ? 20.255 -3.333 1.399 1.00 95.31 86 ILE A C 1
ATOM 731 O O . ILE A 1 86 ? 20.166 -2.153 1.045 1.00 95.31 86 ILE A O 1
ATOM 735 N N . PRO A 1 87 ? 19.946 -4.348 0.565 1.00 95.00 87 PRO A N 1
ATOM 736 C CA . PRO A 1 87 ? 19.343 -4.130 -0.748 1.00 95.00 87 PRO A CA 1
ATOM 737 C C . PRO A 1 87 ? 18.040 -3.333 -0.633 1.00 95.00 87 PRO A C 1
ATOM 739 O O . PRO A 1 87 ? 17.201 -3.652 0.214 1.00 95.00 87 PRO A O 1
ATOM 742 N N . PHE A 1 88 ? 17.848 -2.334 -1.499 1.00 93.62 88 PHE A N 1
ATOM 743 C CA . PHE A 1 88 ? 16.633 -1.512 -1.525 1.00 93.62 88 PHE A CA 1
ATOM 744 C C . PHE A 1 88 ? 15.364 -2.357 -1.620 1.00 93.62 88 PHE A C 1
ATOM 746 O O . PHE A 1 88 ? 14.382 -2.067 -0.942 1.00 93.62 88 PHE A O 1
ATOM 753 N N . ASP A 1 89 ? 15.422 -3.432 -2.401 1.00 90.31 89 ASP A N 1
ATOM 754 C CA . ASP A 1 89 ? 14.325 -4.374 -2.564 1.00 90.31 89 ASP A CA 1
ATOM 755 C C . ASP A 1 89 ? 13.798 -4.907 -1.215 1.00 90.31 89 ASP A C 1
ATOM 757 O O . ASP A 1 89 ? 12.614 -4.783 -0.898 1.00 90.31 89 ASP A O 1
ATOM 761 N N . ARG A 1 90 ? 14.697 -5.361 -0.330 1.00 92.81 90 ARG A N 1
ATOM 762 C CA . ARG A 1 90 ? 14.326 -5.841 1.013 1.00 92.81 90 ARG A CA 1
ATOM 763 C C . ARG A 1 90 ? 13.713 -4.743 1.875 1.00 92.81 90 ARG A C 1
ATOM 765 O O . ARG A 1 90 ? 12.823 -5.019 2.678 1.00 92.81 90 ARG A O 1
ATOM 772 N N . ILE A 1 91 ? 14.195 -3.507 1.734 1.00 95.12 91 ILE A N 1
ATOM 773 C CA . ILE A 1 91 ? 13.650 -2.350 2.456 1.00 95.12 91 ILE A CA 1
ATOM 774 C C . ILE A 1 91 ? 12.221 -2.081 1.974 1.00 95.12 91 ILE A C 1
ATOM 776 O O . ILE A 1 91 ? 11.314 -1.951 2.796 1.00 95.12 91 ILE A O 1
ATOM 780 N N . MET A 1 92 ? 12.008 -2.044 0.657 1.00 94.06 92 MET A N 1
ATOM 781 C CA . MET A 1 92 ? 10.700 -1.830 0.042 1.00 94.06 92 MET A CA 1
ATOM 782 C C . MET A 1 92 ? 9.713 -2.914 0.494 1.00 94.06 92 MET A C 1
ATOM 784 O O . MET A 1 92 ? 8.698 -2.577 1.110 1.00 94.06 92 MET A O 1
ATOM 788 N N . HIS A 1 93 ? 10.062 -4.194 0.339 1.00 92.69 93 HIS A N 1
ATOM 789 C CA . HIS A 1 93 ? 9.226 -5.325 0.748 1.00 92.69 93 HIS A CA 1
ATOM 790 C C . HIS A 1 93 ? 8.903 -5.321 2.245 1.00 92.69 93 HIS A C 1
ATOM 792 O O . HIS A 1 93 ? 7.747 -5.505 2.636 1.00 92.69 93 HIS A O 1
ATOM 798 N N . PHE A 1 94 ? 9.886 -5.026 3.103 1.00 94.62 94 PHE A N 1
ATOM 799 C CA . PHE A 1 94 ? 9.644 -4.879 4.537 1.00 94.62 94 PHE A CA 1
ATOM 800 C C . PHE A 1 94 ? 8.655 -3.745 4.832 1.00 94.62 94 PHE A C 1
ATOM 802 O O . PHE A 1 94 ? 7.705 -3.935 5.594 1.00 94.62 94 PHE 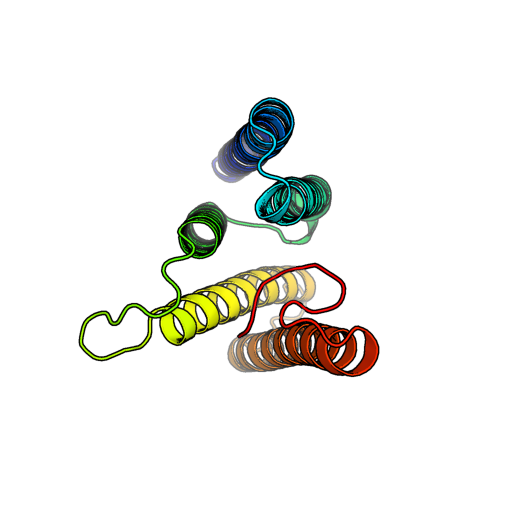A O 1
ATOM 809 N N . THR A 1 95 ? 8.839 -2.571 4.218 1.00 96.19 95 THR A N 1
ATOM 810 C CA . THR A 1 95 ? 7.932 -1.434 4.432 1.00 96.19 95 THR A CA 1
ATOM 811 C C . THR A 1 95 ? 6.521 -1.716 3.919 1.00 96.19 95 THR A C 1
ATOM 813 O O . THR A 1 95 ? 5.556 -1.358 4.596 1.00 96.19 95 THR A O 1
ATOM 816 N N . ALA A 1 96 ? 6.379 -2.402 2.781 1.00 94.56 96 ALA A N 1
ATOM 817 C CA . ALA A 1 96 ? 5.094 -2.818 2.231 1.00 94.56 96 ALA A CA 1
ATOM 818 C C . ALA A 1 96 ? 4.382 -3.825 3.141 1.00 94.56 96 ALA A C 1
ATOM 820 O O . ALA A 1 96 ? 3.229 -3.605 3.527 1.00 94.56 96 ALA A O 1
ATOM 821 N N . GLY A 1 97 ? 5.088 -4.874 3.572 1.00 95.62 97 GLY A N 1
ATOM 822 C CA . GLY A 1 97 ? 4.567 -5.864 4.511 1.00 95.62 97 GLY A CA 1
ATOM 823 C C . GLY A 1 97 ? 4.146 -5.233 5.839 1.00 95.62 97 GLY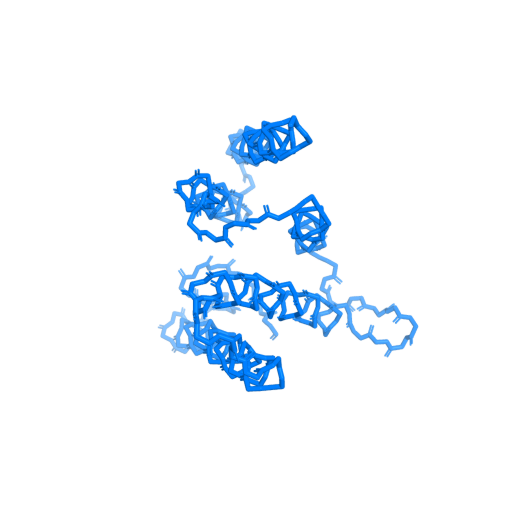 A C 1
ATOM 824 O O . GLY A 1 97 ? 3.042 -5.482 6.326 1.00 95.62 97 GLY A O 1
ATOM 825 N N . PHE A 1 98 ? 4.970 -4.345 6.399 1.00 97.00 98 PHE A N 1
ATOM 826 C CA . PHE A 1 98 ? 4.646 -3.647 7.642 1.00 97.00 98 PHE A CA 1
ATOM 827 C C . PHE A 1 98 ? 3.410 -2.744 7.499 1.00 97.00 98 PHE A C 1
ATOM 829 O O . PHE A 1 98 ? 2.528 -2.767 8.360 1.00 97.00 98 PHE A O 1
ATOM 836 N N . THR A 1 99 ? 3.283 -2.012 6.387 1.00 97.12 99 THR A N 1
ATOM 837 C CA . THR A 1 99 ? 2.081 -1.224 6.068 1.00 97.12 99 THR A CA 1
ATOM 838 C C . THR A 1 99 ? 0.826 -2.095 6.017 1.00 97.12 99 THR A C 1
ATOM 840 O O . THR A 1 99 ? -0.185 -1.745 6.633 1.00 97.12 99 THR A O 1
ATOM 843 N N . LEU A 1 100 ? 0.884 -3.255 5.352 1.00 96.31 100 LEU A N 1
ATOM 844 C CA . LEU A 1 100 ? -0.237 -4.198 5.305 1.00 96.31 100 LEU A CA 1
ATOM 845 C C . LEU A 1 100 ? -0.623 -4.692 6.703 1.00 96.31 100 LEU A C 1
ATOM 847 O O . LEU A 1 100 ? -1.808 -4.683 7.044 1.00 96.31 100 LEU A O 1
ATOM 851 N N . VAL A 1 101 ? 0.355 -5.047 7.544 1.00 97.62 101 VAL A N 1
ATOM 852 C CA . VAL A 1 101 ? 0.105 -5.451 8.939 1.00 97.62 101 VAL A CA 1
ATOM 853 C C . VAL A 1 101 ? -0.637 -4.356 9.705 1.00 97.62 101 VAL A C 1
ATOM 855 O O . VAL A 1 101 ? -1.620 -4.654 10.384 1.00 97.62 101 VAL A O 1
ATOM 858 N N . LEU A 1 102 ? -0.222 -3.090 9.585 1.00 97.00 102 LEU A N 1
ATOM 859 C CA . LEU A 1 102 ? -0.887 -1.971 10.261 1.00 97.00 102 LEU A CA 1
ATOM 860 C C . LEU A 1 102 ? -2.334 -1.776 9.784 1.00 97.00 102 LEU A C 1
ATOM 862 O O . LEU A 1 102 ? -3.231 -1.551 10.603 1.00 97.00 102 LEU A O 1
ATOM 866 N N . ILE A 1 103 ? -2.575 -1.885 8.474 1.00 96.00 103 ILE A N 1
ATOM 867 C CA . ILE A 1 103 ? -3.915 -1.775 7.882 1.00 96.00 103 ILE A CA 1
ATOM 868 C C . ILE A 1 103 ? -4.819 -2.909 8.384 1.00 96.00 103 ILE A C 1
ATOM 870 O O . ILE A 1 103 ? -5.930 -2.640 8.856 1.00 96.00 103 ILE A O 1
ATOM 874 N N . PHE A 1 104 ? -4.352 -4.161 8.332 1.00 96.12 104 PHE A N 1
ATOM 875 C CA . PHE A 1 104 ? -5.126 -5.315 8.798 1.00 96.12 104 PHE A CA 1
ATOM 876 C C . PHE A 1 104 ? -5.369 -5.275 10.303 1.00 96.12 104 PHE A C 1
ATOM 878 O O . PHE A 1 104 ? -6.495 -5.522 10.736 1.00 96.12 104 PHE A O 1
ATOM 885 N N . TYR A 1 105 ? -4.372 -4.874 11.093 1.00 95.75 105 TYR A N 1
ATOM 886 C CA . TYR A 1 105 ? -4.531 -4.688 12.531 1.00 95.75 105 TYR A CA 1
ATOM 887 C C . TYR A 1 105 ? -5.642 -3.684 12.833 1.00 95.75 105 TYR A C 1
ATOM 889 O O . TYR A 1 105 ? -6.538 -3.969 13.629 1.00 95.75 105 TYR A O 1
ATOM 897 N N . GLN A 1 106 ? -5.633 -2.527 12.163 1.00 93.94 106 GLN A N 1
ATOM 898 C CA . GLN A 1 106 ? -6.651 -1.496 12.349 1.00 93.94 106 GLN A CA 1
ATOM 899 C C . GLN A 1 106 ? -8.051 -2.000 11.962 1.00 93.94 106 GLN A C 1
ATOM 901 O O . GLN A 1 106 ? -9.011 -1.784 12.710 1.00 93.94 106 GLN A O 1
ATOM 906 N N . PHE A 1 107 ? -8.162 -2.703 10.832 1.00 94.31 107 PHE A N 1
ATOM 907 C CA . PHE A 1 107 ? -9.416 -3.284 10.356 1.00 94.31 107 PHE A CA 1
ATOM 908 C C . PHE A 1 107 ? -9.979 -4.332 11.329 1.00 94.31 107 PHE A C 1
ATOM 910 O O . PHE A 1 107 ? -11.145 -4.246 11.732 1.00 94.31 107 PHE A O 1
ATOM 917 N N . LEU A 1 108 ? -9.156 -5.295 11.748 1.00 93.69 108 LEU A N 1
ATOM 918 C CA . LEU A 1 108 ? -9.552 -6.380 12.646 1.00 93.69 108 LEU A CA 1
ATOM 919 C C . LEU A 1 108 ? -9.885 -5.861 14.046 1.00 93.69 108 LEU A C 1
ATOM 921 O O . LEU A 1 108 ? -10.934 -6.193 14.598 1.00 93.69 108 LEU A O 1
ATOM 925 N N . TYR A 1 109 ? -9.037 -4.992 14.603 1.00 92.00 109 TYR A N 1
ATOM 926 C CA . TYR A 1 109 ? -9.262 -4.400 15.921 1.00 92.00 109 TYR A CA 1
ATOM 927 C C . TYR A 1 109 ? -10.552 -3.581 15.969 1.00 92.00 109 TYR A C 1
ATOM 929 O O . TYR A 1 109 ? -11.271 -3.602 16.971 1.00 92.00 109 TYR A O 1
ATOM 937 N N . HIS A 1 110 ? -10.883 -2.872 14.887 1.00 88.94 110 HIS A N 1
ATOM 938 C CA . HIS A 1 110 ? -12.139 -2.137 14.806 1.00 88.94 110 HIS A CA 1
ATOM 939 C C . HIS A 1 110 ? -13.355 -3.065 14.693 1.00 88.94 110 HIS A C 1
ATOM 941 O O . HIS A 1 110 ? -14.351 -2.842 15.384 1.00 88.94 110 HIS A O 1
ATOM 947 N N . SER A 1 111 ? -13.258 -4.105 13.863 1.00 87.25 111 SER A N 1
ATOM 948 C CA . SER A 1 111 ? -14.349 -5.052 13.605 1.00 87.25 111 SER A CA 1
ATOM 949 C C . SER A 1 111 ? -14.711 -5.877 14.844 1.00 87.25 111 SER A C 1
ATOM 951 O O . SER A 1 111 ? -15.886 -6.079 15.140 1.00 87.25 111 SER A O 1
ATOM 953 N N . GLU A 1 112 ? -13.712 -6.278 15.629 1.00 85.06 112 GLU A N 1
ATOM 954 C CA . GLU A 1 112 ? -13.894 -7.112 16.823 1.00 85.06 112 GLU A CA 1
ATOM 955 C C . GLU A 1 112 ? -14.033 -6.302 18.122 1.00 85.06 112 GLU A C 1
ATOM 957 O O . GLU A 1 112 ? -14.164 -6.876 19.199 1.00 85.06 112 GLU A O 1
ATOM 962 N N . ARG A 1 113 ? -14.064 -4.962 18.067 1.00 76.69 113 ARG A N 1
ATOM 963 C CA . ARG A 1 113 ? -14.007 -4.091 19.259 1.00 76.69 113 ARG A CA 1
ATOM 964 C C . ARG A 1 113 ? -15.047 -4.417 20.341 1.00 76.69 113 ARG A C 1
ATOM 966 O O . ARG A 1 113 ? -14.786 -4.190 21.519 1.00 76.69 113 ARG A O 1
ATOM 973 N N . LYS A 1 114 ? -16.215 -4.946 19.961 1.00 73.75 114 LYS A N 1
ATOM 974 C CA . LYS A 1 114 ? -17.282 -5.340 20.899 1.00 73.75 114 LYS A CA 1
ATOM 975 C C . LYS A 1 114 ? -16.943 -6.584 21.734 1.00 73.75 114 LYS A C 1
ATOM 977 O O . LYS A 1 114 ? -17.531 -6.751 22.792 1.00 73.75 114 LYS A O 1
ATOM 982 N N . LYS A 1 115 ? -16.005 -7.429 21.291 1.00 79.62 115 LYS A N 1
ATOM 983 C CA . LYS A 1 115 ? -15.638 -8.695 21.952 1.00 79.62 115 LYS A CA 1
ATOM 984 C C . LYS A 1 115 ? -14.383 -8.599 22.828 1.00 79.62 115 LYS A C 1
ATOM 986 O O . LYS A 1 115 ? -13.891 -9.622 23.288 1.00 79.62 115 LYS A O 1
ATOM 991 N N . ASN A 1 116 ? -13.850 -7.390 23.030 1.00 79.50 116 ASN A N 1
ATOM 992 C CA . ASN A 1 116 ? -12.587 -7.136 23.735 1.00 79.50 116 ASN A CA 1
ATOM 993 C C . ASN A 1 116 ? -11.452 -8.120 23.347 1.00 79.50 116 ASN A C 1
ATOM 995 O O . ASN A 1 116 ? -10.904 -8.825 24.197 1.00 79.50 116 ASN A O 1
ATOM 999 N N . PRO A 1 117 ? -11.136 -8.230 22.047 1.00 81.50 117 PRO A N 1
ATOM 1000 C CA . PRO A 1 117 ? -10.209 -9.224 21.531 1.00 81.50 117 PRO A CA 1
ATOM 1001 C C . PRO A 1 117 ? -8.797 -9.001 22.079 1.00 81.50 117 PRO A C 1
ATOM 1003 O O . PRO A 1 117 ? -8.333 -7.869 22.235 1.00 81.50 117 PRO A O 1
ATOM 1006 N N . SER A 1 118 ? -8.077 -10.097 22.323 1.00 92.50 118 SER A N 1
ATOM 1007 C CA . SER A 1 118 ? -6.667 -10.028 22.713 1.00 92.50 118 SER A CA 1
ATOM 1008 C C . SER A 1 118 ? -5.854 -9.329 21.621 1.00 92.50 118 SER A C 1
ATOM 1010 O O . SER A 1 118 ? -5.813 -9.791 20.478 1.00 92.50 118 SER A O 1
ATOM 1012 N N . LYS A 1 119 ? -5.175 -8.233 21.987 1.00 92.19 119 LYS A N 1
ATOM 1013 C CA . LYS A 1 119 ? -4.305 -7.470 21.075 1.00 92.19 119 LYS A CA 1
ATOM 1014 C C . LYS A 1 119 ? -3.254 -8.366 20.425 1.00 92.19 119 LYS A C 1
ATOM 1016 O O . LYS A 1 119 ? -3.044 -8.265 19.227 1.00 92.19 119 LYS A O 1
ATOM 1021 N N . TRP A 1 120 ? -2.679 -9.296 21.190 1.00 94.75 120 TRP A N 1
ATOM 1022 C CA . TRP A 1 120 ? -1.715 -10.274 20.685 1.00 94.75 120 TRP A CA 1
ATOM 1023 C C . TRP A 1 120 ? -2.295 -11.164 19.588 1.00 94.75 120 TRP A C 1
ATOM 1025 O O . TRP A 1 120 ? -1.652 -11.351 18.559 1.00 94.75 120 TRP A O 1
ATOM 1035 N N . LYS A 1 121 ? -3.528 -11.659 19.766 1.00 94.31 121 LYS A N 1
ATOM 1036 C CA . LYS A 1 121 ? -4.203 -12.475 18.745 1.00 94.31 121 LYS A CA 1
ATOM 1037 C C . LYS A 1 121 ? -4.447 -11.678 17.466 1.00 94.31 121 LYS A C 1
ATOM 1039 O O . LYS A 1 121 ? -4.216 -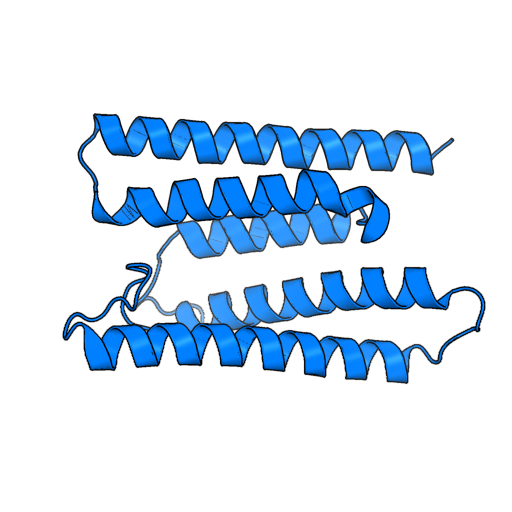12.201 16.383 1.00 94.31 121 LYS A O 1
ATOM 1044 N N . ILE A 1 122 ? -4.873 -10.418 17.583 1.00 95.62 122 ILE A N 1
ATOM 1045 C CA . ILE A 1 122 ? -5.088 -9.555 16.413 1.00 95.62 122 ILE A CA 1
ATOM 1046 C C . ILE A 1 122 ? -3.769 -9.248 15.713 1.00 95.62 122 ILE A C 1
ATOM 1048 O O . ILE A 1 122 ? -3.712 -9.357 14.492 1.00 95.62 122 ILE A O 1
ATOM 1052 N N . SER A 1 123 ? -2.717 -8.891 16.450 1.00 96.12 123 SER A N 1
ATOM 1053 C CA . SER A 1 123 ? -1.398 -8.630 15.867 1.00 96.12 123 SER A CA 1
ATOM 1054 C C . SER A 1 123 ? -0.876 -9.850 15.118 1.00 96.12 123 SER A C 1
ATOM 1056 O O . SER A 1 123 ? -0.495 -9.732 13.958 1.00 96.12 123 SER A O 1
ATOM 1058 N N . PHE A 1 124 ? -0.935 -11.028 15.743 1.00 97.06 124 PHE A N 1
ATOM 1059 C CA . PHE A 1 124 ? -0.513 -12.275 15.115 1.00 97.06 124 PHE A CA 1
ATOM 1060 C C . PHE A 1 124 ? -1.333 -12.589 13.858 1.00 97.06 124 PHE A C 1
ATOM 1062 O O . PHE A 1 124 ? -0.766 -12.849 12.803 1.00 97.06 124 PHE A O 1
ATOM 1069 N N . LEU A 1 125 ? -2.662 -12.471 13.929 1.00 96.56 125 LEU A N 1
ATOM 1070 C CA . LEU A 1 125 ? -3.531 -12.677 12.770 1.00 96.56 125 LEU A CA 1
ATOM 1071 C C . LEU A 1 125 ? -3.248 -11.669 11.645 1.00 96.56 125 LEU A C 1
ATOM 1073 O O . LEU A 1 125 ? -3.248 -12.039 10.478 1.00 96.56 125 LEU A O 1
ATOM 1077 N N . SER A 1 126 ? -2.962 -10.411 11.985 1.00 97.25 126 SER A N 1
ATOM 1078 C CA . SER A 1 126 ? -2.621 -9.370 11.006 1.00 97.25 126 SER A CA 1
ATOM 1079 C C . SER A 1 126 ? -1.313 -9.684 10.284 1.00 97.25 126 SER A C 1
ATOM 1081 O O . SER A 1 126 ? -1.230 -9.483 9.077 1.00 97.25 126 SER A O 1
ATOM 1083 N N . ILE A 1 127 ? -0.321 -10.220 11.005 1.00 97.75 127 ILE A N 1
ATOM 1084 C CA . ILE A 1 127 ? 0.939 -10.711 10.430 1.00 97.75 127 ILE A CA 1
ATOM 1085 C C . ILE A 1 127 ? 0.674 -11.878 9.479 1.00 97.75 127 ILE A C 1
ATOM 1087 O O . ILE A 1 127 ? 1.161 -11.848 8.355 1.00 97.75 127 ILE A O 1
ATOM 1091 N N . LEU A 1 128 ? -0.129 -12.868 9.883 1.00 97.88 128 LEU A N 1
ATOM 1092 C CA . LEU A 1 128 ? -0.448 -14.016 9.028 1.00 97.88 128 LEU A CA 1
ATOM 1093 C C . LEU A 1 128 ? -1.185 -13.610 7.747 1.00 97.88 128 LEU A C 1
ATOM 1095 O O . LEU A 1 128 ? -0.851 -14.101 6.673 1.00 97.88 128 LEU A O 1
ATOM 1099 N N . ILE A 1 129 ? -2.162 -12.703 7.842 1.00 97.19 129 ILE A N 1
ATOM 1100 C CA . ILE A 1 129 ? -2.895 -12.209 6.668 1.00 97.19 129 ILE A CA 1
ATOM 1101 C C . ILE A 1 129 ? -1.963 -11.410 5.753 1.00 97.19 129 ILE A C 1
ATOM 1103 O O . ILE A 1 129 ? -1.991 -11.615 4.543 1.00 97.19 129 ILE A O 1
ATOM 1107 N N . ALA A 1 130 ? -1.128 -10.525 6.307 1.00 96.12 130 ALA A N 1
ATOM 1108 C CA . ALA A 1 130 ? -0.174 -9.752 5.516 1.00 96.12 130 ALA A CA 1
ATOM 1109 C C . ALA A 1 130 ? 0.858 -10.654 4.824 1.00 96.12 130 ALA A C 1
ATOM 1111 O O . ALA A 1 130 ? 1.114 -10.469 3.640 1.00 96.12 130 ALA A O 1
ATOM 1112 N N . ALA A 1 131 ? 1.396 -11.653 5.530 1.00 94.81 131 ALA A N 1
ATOM 1113 C CA . ALA A 1 131 ? 2.311 -12.638 4.964 1.00 94.81 131 ALA A CA 1
ATOM 1114 C C . ALA A 1 131 ? 1.638 -13.451 3.851 1.00 94.81 131 ALA A C 1
ATOM 1116 O O . ALA A 1 131 ? 2.198 -13.571 2.771 1.00 94.81 131 ALA A O 1
ATOM 1117 N N . GLY A 1 132 ? 0.410 -13.936 4.068 1.00 95.44 132 GLY A N 1
ATOM 1118 C CA . GLY A 1 132 ? -0.349 -14.653 3.041 1.00 95.44 132 GLY A CA 1
ATOM 1119 C C . GLY A 1 132 ? -0.653 -13.796 1.807 1.00 95.44 132 GLY A C 1
ATOM 1120 O O . GLY A 1 132 ? -0.526 -14.276 0.685 1.00 95.44 132 GLY A O 1
ATOM 1121 N N . ALA A 1 133 ? -1.006 -12.520 1.998 1.00 92.25 133 ALA A N 1
ATOM 1122 C CA . ALA A 1 133 ? -1.219 -11.580 0.900 1.00 92.25 133 ALA A CA 1
ATOM 1123 C C . ALA A 1 133 ? 0.079 -11.308 0.121 1.00 92.25 133 ALA A C 1
ATOM 1125 O O . ALA A 1 133 ? 0.058 -11.343 -1.104 1.00 92.25 133 ALA A O 1
ATOM 1126 N N . ALA A 1 134 ? 1.198 -11.092 0.820 1.00 88.94 134 ALA A N 1
ATOM 1127 C CA . ALA A 1 134 ? 2.507 -10.894 0.202 1.00 88.94 134 ALA A CA 1
ATOM 1128 C C . ALA A 1 134 ? 2.953 -12.138 -0.581 1.00 88.94 134 ALA A C 1
ATOM 1130 O O . ALA A 1 134 ? 3.279 -12.032 -1.755 1.00 88.94 134 ALA A O 1
ATOM 1131 N N . SER A 1 135 ? 2.862 -13.333 0.014 1.00 90.38 135 SER A N 1
ATOM 1132 C CA . SER A 1 135 ? 3.182 -14.585 -0.679 1.00 90.38 135 SER A CA 1
ATOM 1133 C C . SER A 1 135 ? 2.299 -14.825 -1.904 1.00 90.38 135 SER A C 1
ATOM 1135 O O . SER A 1 135 ? 2.770 -15.382 -2.886 1.00 90.38 135 SER A O 1
ATOM 1137 N N . MET A 1 136 ? 1.028 -14.410 -1.878 1.00 89.56 136 MET A N 1
ATOM 1138 C CA . MET A 1 136 ? 0.161 -14.522 -3.053 1.00 89.56 136 MET A CA 1
ATOM 1139 C C . MET A 1 136 ? 0.621 -13.606 -4.195 1.00 89.56 136 MET A C 1
ATOM 1141 O O . MET A 1 136 ? 0.568 -14.022 -5.348 1.00 89.56 136 MET A O 1
ATOM 1145 N N . ILE A 1 137 ? 1.079 -12.388 -3.886 1.00 85.44 137 ILE A N 1
ATOM 1146 C CA . ILE A 1 137 ? 1.629 -11.458 -4.886 1.00 85.44 137 ILE A CA 1
ATOM 1147 C C . ILE A 1 137 ? 2.875 -12.072 -5.535 1.00 85.44 137 ILE A C 1
ATOM 1149 O O . ILE A 1 137 ? 2.907 -12.207 -6.753 1.00 85.44 137 ILE A O 1
ATOM 1153 N N . GLU A 1 138 ? 3.810 -12.573 -4.727 1.00 83.19 138 GLU A N 1
ATOM 1154 C CA . GLU A 1 138 ? 5.020 -13.269 -5.194 1.00 83.19 138 GLU A CA 1
ATOM 1155 C C . GLU A 1 138 ? 4.695 -14.490 -6.069 1.00 83.19 138 GLU A C 1
ATOM 1157 O O . GLU A 1 138 ? 5.310 -14.713 -7.108 1.00 83.19 138 GLU A O 1
ATOM 1162 N N . ILE A 1 139 ? 3.686 -15.286 -5.693 1.00 85.88 139 ILE A N 1
ATOM 1163 C CA . ILE A 1 139 ? 3.243 -16.433 -6.502 1.00 85.88 139 ILE A CA 1
ATOM 1164 C C . ILE A 1 139 ? 2.700 -15.969 -7.858 1.00 85.88 139 ILE A C 1
ATOM 1166 O O . ILE A 1 139 ? 2.968 -16.615 -8.870 1.00 85.88 139 ILE A O 1
ATOM 1170 N N . VAL A 1 140 ? 1.937 -14.873 -7.902 1.00 83.19 140 VAL A N 1
ATOM 1171 C CA . VAL A 1 140 ? 1.408 -14.310 -9.156 1.00 83.19 140 VAL A CA 1
ATOM 1172 C C . VAL A 1 140 ? 2.537 -13.775 -10.037 1.00 83.19 140 VAL A C 1
ATOM 1174 O O . VAL A 1 140 ? 2.512 -13.985 -11.252 1.00 83.19 140 VAL A O 1
ATOM 1177 N N . GLU A 1 141 ? 3.537 -13.130 -9.445 1.00 75.19 141 GLU A N 1
ATOM 1178 C CA . GLU A 1 141 ? 4.724 -12.645 -10.150 1.00 75.19 141 GLU A CA 1
ATOM 1179 C C . GLU A 1 141 ? 5.550 -13.809 -10.707 1.00 75.19 141 GLU A C 1
ATOM 1181 O O . GLU A 1 141 ? 5.813 -13.852 -11.911 1.00 75.19 141 GLU A O 1
ATOM 1186 N N . PHE A 1 142 ? 5.843 -14.817 -9.882 1.00 80.44 142 PHE A N 1
ATOM 1187 C CA . PHE A 1 142 ? 6.554 -16.030 -10.287 1.00 80.44 142 PHE A CA 1
ATOM 1188 C C . PHE A 1 142 ? 5.812 -16.817 -11.375 1.00 80.44 142 PHE A C 1
ATOM 1190 O O . PHE A 1 142 ? 6.421 -17.285 -12.342 1.00 80.44 142 PHE A O 1
ATOM 1197 N N . ALA A 1 143 ? 4.491 -16.968 -11.246 1.00 80.06 143 ALA A N 1
ATOM 1198 C CA . ALA A 1 143 ? 3.673 -17.618 -12.262 1.00 80.06 143 ALA A CA 1
ATOM 1199 C C . ALA A 1 143 ? 3.720 -16.828 -13.574 1.00 80.06 143 ALA A C 1
ATOM 1201 O O . ALA A 1 143 ? 3.962 -17.406 -14.632 1.00 80.06 143 ALA A O 1
ATOM 1202 N N . GLY A 1 144 ? 3.555 -15.506 -13.513 1.00 72.50 144 GLY A N 1
ATOM 1203 C CA . GLY A 1 144 ? 3.665 -14.648 -14.687 1.00 72.50 144 GLY A CA 1
ATOM 1204 C C . GLY A 1 144 ? 5.017 -14.764 -15.381 1.00 72.50 144 GLY A C 1
ATOM 1205 O O . GLY A 1 144 ? 5.056 -14.936 -16.596 1.00 72.50 144 GLY A O 1
ATOM 1206 N N . TYR A 1 145 ? 6.106 -14.769 -14.610 1.00 69.81 145 TYR A N 1
ATOM 1207 C CA . TYR A 1 145 ? 7.453 -15.003 -15.123 1.00 69.81 145 TYR A CA 1
ATOM 1208 C C . TYR A 1 145 ? 7.566 -16.359 -15.833 1.00 69.81 145 TYR A C 1
ATOM 1210 O O . TYR A 1 145 ? 8.027 -16.438 -16.972 1.00 69.81 145 TYR A O 1
ATOM 1218 N N . SER A 1 146 ? 7.085 -17.422 -15.184 1.00 78.38 146 SER A N 1
ATOM 1219 C CA . SER A 1 146 ? 7.184 -18.796 -15.687 1.00 78.38 146 SER A CA 1
ATOM 1220 C C . SER A 1 146 ? 6.385 -19.028 -16.974 1.00 78.38 146 SER A C 1
ATOM 1222 O O . SER A 1 146 ? 6.809 -19.812 -17.819 1.00 78.38 146 SER A O 1
ATOM 1224 N N . PHE A 1 147 ? 5.236 -18.363 -17.140 1.00 78.44 147 PHE A N 1
ATOM 1225 C CA . PHE A 1 147 ? 4.377 -18.525 -18.319 1.00 78.44 147 PHE A CA 1
ATOM 1226 C C . PHE A 1 147 ? 4.710 -17.568 -19.470 1.00 78.44 147 PHE A C 1
ATOM 1228 O O . PHE A 1 147 ? 4.524 -17.942 -20.627 1.00 78.44 147 PHE A O 1
ATOM 1235 N N . LEU A 1 148 ? 5.170 -16.347 -19.180 1.00 69.44 148 LEU A N 1
ATOM 1236 C CA . LEU A 1 148 ? 5.375 -15.301 -20.192 1.00 69.44 148 LEU A CA 1
ATOM 1237 C C . LEU A 1 148 ? 6.844 -15.135 -20.613 1.00 69.44 148 LEU A C 1
ATOM 1239 O O . LEU A 1 148 ? 7.112 -14.430 -21.582 1.00 69.44 148 LEU A O 1
ATOM 1243 N N . GLY A 1 149 ? 7.797 -15.784 -19.930 1.00 60.53 149 GLY A N 1
ATOM 1244 C CA . GLY A 1 149 ? 9.211 -15.833 -20.330 1.00 60.53 149 GLY A CA 1
ATOM 1245 C C . GLY A 1 149 ? 9.959 -14.495 -20.248 1.00 60.53 149 GLY A C 1
ATOM 1246 O O . GLY A 1 149 ? 11.117 -14.404 -20.661 1.00 60.53 149 GLY A O 1
ATOM 1247 N N . HIS A 1 150 ? 9.317 -13.449 -19.726 1.00 55.38 150 HIS A N 1
ATOM 1248 C CA . HIS A 1 150 ? 9.889 -12.126 -19.497 1.00 55.38 150 HIS A CA 1
ATOM 1249 C C . HIS A 1 150 ? 9.776 -11.788 -18.010 1.00 55.38 150 HIS A C 1
ATOM 1251 O O . HIS A 1 150 ? 8.772 -12.099 -17.372 1.00 55.38 150 HIS A O 1
ATOM 1257 N N . GLY A 1 151 ? 10.845 -11.198 -17.472 1.00 49.78 151 GLY A N 1
ATOM 1258 C CA . GLY A 1 151 ? 11.180 -10.985 -16.056 1.00 49.78 151 GLY A CA 1
ATOM 1259 C C . GLY A 1 151 ? 10.159 -10.298 -15.151 1.00 49.78 151 GLY A C 1
ATOM 1260 O O . GLY A 1 151 ? 10.516 -9.962 -14.037 1.00 49.78 151 GLY A O 1
ATOM 1261 N N . GLU A 1 152 ? 8.937 -10.032 -15.598 1.00 52.56 152 GLU A N 1
ATOM 1262 C CA . GLU A 1 152 ? 8.118 -8.956 -15.039 1.00 52.56 152 GLU A CA 1
ATOM 1263 C C . GLU A 1 152 ? 6.730 -9.415 -14.543 1.00 52.56 152 GLU A C 1
ATOM 1265 O O . GLU A 1 152 ? 5.912 -8.598 -14.125 1.00 52.56 152 GLU A O 1
ATOM 1270 N N . GLY A 1 153 ? 6.434 -10.719 -14.557 1.00 52.59 153 GLY A N 1
ATOM 1271 C CA . GLY A 1 153 ? 5.136 -11.238 -14.108 1.00 52.59 153 GLY A CA 1
ATOM 1272 C C . GLY A 1 153 ? 3.959 -10.861 -15.031 1.00 52.59 153 GLY A C 1
ATOM 1273 O O . GLY A 1 153 ? 4.138 -10.273 -16.092 1.00 52.59 153 GLY A O 1
ATOM 1274 N N . ILE A 1 154 ? 2.718 -11.186 -14.632 1.00 52.22 154 ILE A N 1
ATOM 1275 C CA . ILE A 1 154 ? 1.487 -10.849 -15.400 1.00 52.22 154 ILE A CA 1
ATOM 1276 C C . ILE A 1 154 ? 1.257 -9.326 -15.468 1.00 52.22 154 ILE A C 1
ATOM 1278 O O . ILE A 1 154 ? 0.522 -8.832 -16.322 1.00 52.22 154 ILE A O 1
ATOM 1282 N N . LEU A 1 155 ? 1.867 -8.587 -14.544 1.00 55.81 155 LEU A N 1
ATOM 1283 C CA . LEU A 1 155 ? 1.604 -7.174 -14.291 1.00 55.81 155 LEU A CA 1
ATOM 1284 C C . LEU A 1 155 ? 2.779 -6.265 -14.685 1.00 55.81 155 LEU A C 1
ATOM 1286 O O . LEU A 1 155 ? 2.702 -5.064 -14.466 1.00 55.81 155 LEU A O 1
ATOM 1290 N N . PHE A 1 156 ? 3.825 -6.815 -15.307 1.00 54.69 156 PHE A N 1
ATOM 1291 C CA . PHE A 1 156 ? 5.017 -6.079 -15.736 1.00 54.69 156 PHE A CA 1
ATOM 1292 C C . PHE A 1 156 ? 5.748 -5.332 -14.590 1.00 54.69 156 PHE A C 1
ATOM 1294 O O . PHE A 1 156 ? 6.264 -4.233 -14.777 1.00 54.69 156 PHE A O 1
ATOM 1301 N N . TYR A 1 157 ? 5.804 -5.914 -13.384 1.00 53.47 157 TYR A N 1
ATOM 1302 C CA . TYR A 1 157 ? 6.385 -5.284 -12.185 1.00 53.47 157 TYR A CA 1
ATOM 1303 C C . TYR A 1 157 ? 7.924 -5.272 -12.126 1.00 53.47 157 TYR A C 1
ATOM 1305 O O . TYR A 1 157 ? 8.496 -4.613 -11.254 1.00 53.47 157 TYR A O 1
ATOM 1313 N N . GLY A 1 158 ? 8.603 -5.901 -13.088 1.00 49.31 158 GLY A N 1
ATOM 1314 C CA . GLY A 1 158 ? 10.056 -6.098 -13.075 1.00 49.31 158 GLY A CA 1
ATOM 1315 C C . GLY A 1 158 ? 10.473 -7.348 -12.294 1.00 49.31 158 GLY A C 1
ATOM 1316 O O . GLY A 1 158 ? 9.651 -7.982 -11.637 1.00 49.31 158 GLY A O 1
ATOM 1317 N N . THR A 1 159 ? 11.751 -7.722 -12.392 1.00 44.44 159 THR A N 1
ATOM 1318 C CA . THR A 1 159 ? 12.306 -8.856 -11.639 1.00 44.44 159 THR A CA 1
ATOM 1319 C C . THR A 1 159 ? 12.458 -8.469 -10.169 1.00 44.44 159 THR A C 1
ATOM 1321 O O . THR A 1 159 ? 13.224 -7.543 -9.880 1.00 44.44 159 THR A O 1
ATOM 1324 N N . GLY A 1 160 ? 11.762 -9.174 -9.274 1.00 44.66 160 GLY A N 1
ATOM 1325 C CA . GLY A 1 160 ? 12.136 -9.264 -7.858 1.00 44.66 160 GLY A CA 1
ATOM 1326 C C . GLY A 1 160 ? 13.491 -9.942 -7.676 1.00 44.66 160 GLY A C 1
ATOM 1327 O O . GLY A 1 160 ? 13.772 -10.903 -8.433 1.00 44.66 160 GLY A O 1
#